Protein AF-A0AA87IJI3-F1 (afdb_monomer)

Organism: NCBI:txid1185653

Mean predicted aligned error: 6.24 Å

pLDDT: mean 89.02, std 11.22, range [47.59, 97.75]

Sequence (139 aa):
MFDPQAETLVPTEELYDLYVIYLREMREAFYPLDVKKEAEGRRLKNTNDLGEIHSLAAAMLLSAGIICSNDLDIREVIEDAPIYITVEEDEESVLMEQDTLEDFCYFVISHEIAERSMVRKFFKAIQPQKIGKFDRRIT

Structure (mmCIF, N/CA/C/O backbone):
data_AF-A0AA87IJI3-F1
#
_entry.id   AF-A0AA87IJI3-F1
#
loop_
_atom_site.group_PDB
_atom_site.id
_atom_site.type_symbol
_atom_site.label_atom_id
_atom_site.label_alt_id
_atom_site.label_comp_id
_atom_site.label_asym_id
_atom_site.label_entity_id
_atom_site.label_seq_id
_atom_site.pdbx_PDB_ins_code
_atom_site.Cartn_x
_atom_site.Cartn_y
_atom_site.Cartn_z
_atom_site.occupancy
_atom_site.B_iso_or_equiv
_atom_site.auth_seq_id
_atom_site.auth_comp_id
_atom_site.auth_asym_id
_atom_site.auth_atom_id
_atom_site.pdbx_PDB_model_num
ATOM 1 N N . MET A 1 1 ? 6.296 -8.066 8.273 1.00 47.59 1 MET A N 1
ATOM 2 C CA . MET A 1 1 ? 7.156 -7.465 7.235 1.00 47.59 1 MET A CA 1
ATOM 3 C C . MET A 1 1 ? 7.732 -8.613 6.432 1.00 47.59 1 MET A C 1
ATOM 5 O O . MET A 1 1 ? 8.029 -9.631 7.047 1.00 47.59 1 MET A O 1
ATOM 9 N N . PHE A 1 2 ? 7.796 -8.485 5.109 1.00 52.59 2 PHE A N 1
ATOM 10 C CA . PHE A 1 2 ? 8.411 -9.480 4.229 1.00 52.59 2 PHE A CA 1
ATOM 11 C C . PHE A 1 2 ? 9.880 -9.697 4.637 1.00 52.59 2 PHE A C 1
ATOM 13 O O . PHE A 1 2 ? 10.576 -8.715 4.902 1.00 52.59 2 PHE A O 1
ATOM 20 N N . ASP A 1 3 ? 10.322 -10.954 4.750 1.00 57.19 3 ASP A N 1
ATOM 21 C CA . ASP A 1 3 ? 11.716 -11.302 5.052 1.00 57.19 3 ASP A CA 1
ATOM 22 C C . ASP A 1 3 ? 12.416 -11.750 3.762 1.00 57.19 3 ASP A C 1
ATOM 24 O O . ASP A 1 3 ? 12.213 -12.881 3.320 1.00 57.19 3 ASP A O 1
ATOM 28 N N . PRO A 1 4 ? 13.241 -10.892 3.142 1.00 54.38 4 PRO A N 1
ATOM 29 C CA . PRO A 1 4 ? 13.919 -11.223 1.895 1.00 54.38 4 PRO A CA 1
ATOM 30 C C . PRO A 1 4 ? 15.020 -12.287 2.057 1.00 54.38 4 PRO A C 1
ATOM 32 O O . PRO A 1 4 ? 15.587 -12.696 1.047 1.00 54.38 4 PRO A O 1
ATOM 35 N N . GLN A 1 5 ? 15.358 -12.714 3.284 1.00 55.22 5 GLN A N 1
ATOM 36 C CA . GLN A 1 5 ? 16.367 -13.749 3.557 1.00 55.22 5 GLN A CA 1
ATOM 37 C C . GLN A 1 5 ? 15.773 -15.133 3.832 1.00 55.22 5 GLN A C 1
ATOM 39 O O . GLN A 1 5 ? 16.521 -16.090 4.034 1.00 55.22 5 GLN A O 1
ATOM 44 N N . ALA A 1 6 ? 14.447 -15.277 3.831 1.00 61.78 6 ALA A N 1
ATOM 45 C CA . ALA A 1 6 ? 13.838 -16.592 3.927 1.00 61.78 6 ALA A CA 1
ATOM 46 C C . ALA A 1 6 ? 14.029 -17.340 2.593 1.00 61.78 6 ALA A C 1
ATOM 48 O O . ALA A 1 6 ? 13.283 -17.129 1.637 1.00 61.78 6 ALA A O 1
ATOM 49 N N . GLU A 1 7 ? 15.025 -18.235 2.551 1.00 52.47 7 GLU A N 1
ATOM 50 C CA . GLU A 1 7 ? 15.407 -19.103 1.414 1.00 52.47 7 GLU A CA 1
ATOM 51 C C . GLU A 1 7 ? 14.252 -19.947 0.828 1.00 52.47 7 GLU A C 1
ATOM 53 O O . GLU A 1 7 ? 14.418 -20.612 -0.189 1.00 52.47 7 GLU A O 1
ATOM 58 N N . THR A 1 8 ? 13.069 -19.931 1.444 1.00 54.16 8 THR A N 1
ATOM 59 C CA . THR A 1 8 ? 11.890 -20.715 1.059 1.00 54.16 8 THR A CA 1
ATOM 60 C C . THR A 1 8 ? 10.782 -19.916 0.369 1.00 54.16 8 THR A C 1
ATOM 62 O O . THR A 1 8 ? 9.765 -20.506 0.009 1.00 54.16 8 THR A O 1
ATOM 65 N N . LEU A 1 9 ? 10.921 -18.596 0.195 1.00 54.94 9 LEU A N 1
ATOM 66 C CA . LEU A 1 9 ? 9.815 -17.755 -0.288 1.00 54.94 9 LEU A CA 1
ATOM 67 C C . LEU A 1 9 ? 9.654 -17.707 -1.812 1.00 54.94 9 LEU A C 1
ATOM 69 O O . LEU A 1 9 ? 8.571 -17.354 -2.275 1.00 54.94 9 LEU A O 1
ATOM 73 N N . VAL A 1 10 ? 10.681 -18.069 -2.587 1.00 57.94 10 VAL A N 1
ATOM 74 C CA . VAL A 1 10 ? 10.619 -18.042 -4.055 1.00 57.94 10 VAL A CA 1
ATOM 75 C C . VAL A 1 10 ? 10.800 -19.467 -4.601 1.00 57.94 10 VAL A C 1
ATOM 77 O O . VAL A 1 10 ? 11.905 -19.998 -4.539 1.00 57.94 10 VAL A O 1
ATOM 80 N N . PRO A 1 11 ? 9.722 -20.127 -5.074 1.00 62.47 11 PRO A N 1
ATOM 81 C CA . PRO A 1 11 ? 9.703 -21.569 -5.352 1.00 62.47 11 PRO A CA 1
ATOM 82 C C . PRO A 1 11 ? 10.674 -22.058 -6.435 1.00 62.47 11 PRO A C 1
ATOM 84 O O . PRO A 1 11 ? 10.991 -23.247 -6.465 1.00 62.47 11 PRO A O 1
ATOM 87 N N . THR A 1 12 ? 11.108 -21.178 -7.342 1.00 76.31 12 THR A N 1
ATOM 88 C CA . THR A 1 12 ? 11.962 -21.513 -8.491 1.00 76.31 12 THR A CA 1
ATOM 89 C C . THR A 1 12 ? 12.971 -20.398 -8.777 1.00 76.31 12 THR A C 1
ATOM 91 O O . THR A 1 12 ? 12.723 -19.234 -8.462 1.00 76.31 12 THR A O 1
ATOM 94 N N . GLU A 1 13 ? 14.096 -20.742 -9.415 1.00 80.94 13 GLU A N 1
ATOM 95 C CA . GLU A 1 13 ? 15.072 -19.754 -9.911 1.00 80.94 13 GLU A CA 1
ATOM 96 C C . GLU A 1 13 ? 14.416 -18.741 -10.865 1.00 80.94 13 GLU A C 1
ATOM 98 O O . GLU A 1 13 ? 14.675 -17.547 -10.765 1.00 80.94 13 GLU A O 1
ATOM 103 N N . GLU A 1 14 ? 13.480 -19.188 -11.706 1.00 82.81 14 GLU A N 1
ATOM 104 C CA . GLU A 1 14 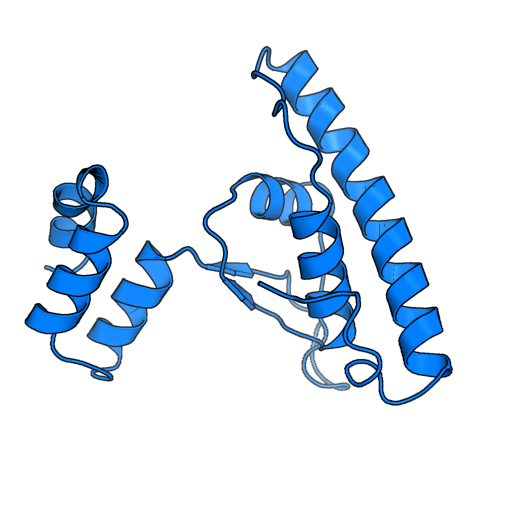? 12.741 -18.326 -12.642 1.00 82.81 14 GLU A CA 1
ATOM 105 C C . GLU A 1 14 ? 11.933 -17.230 -11.929 1.00 82.81 14 GLU A C 1
ATOM 107 O O . GLU A 1 14 ? 11.948 -16.069 -12.340 1.00 82.81 14 GLU A O 1
ATOM 112 N N . LEU A 1 15 ? 11.250 -17.571 -10.830 1.00 84.62 15 LEU A N 1
ATOM 113 C CA . LEU A 1 15 ? 10.513 -16.585 -10.034 1.00 84.62 15 LEU A CA 1
ATOM 114 C C . LEU A 1 15 ? 11.464 -15.631 -9.301 1.00 84.62 15 LEU A C 1
ATOM 116 O O . LEU A 1 15 ? 11.110 -14.477 -9.057 1.00 84.62 15 LEU A O 1
ATOM 120 N N . TYR A 1 16 ? 12.671 -16.089 -8.960 1.00 87.50 16 TYR A N 1
ATOM 121 C CA . TYR A 1 16 ? 13.678 -15.243 -8.326 1.00 87.50 16 TYR A CA 1
ATOM 122 C C . TYR A 1 16 ? 14.258 -14.234 -9.315 1.00 87.50 16 TYR A C 1
ATOM 124 O O . TYR A 1 16 ? 14.367 -13.054 -8.984 1.00 87.50 16 TYR A O 1
ATOM 132 N N . ASP A 1 17 ? 14.546 -14.661 -10.542 1.00 91.00 17 ASP A N 1
ATOM 133 C CA . ASP A 1 17 ? 14.991 -13.768 -11.610 1.00 91.00 17 ASP A CA 1
ATOM 134 C C . ASP A 1 17 ? 13.933 -12.700 -11.914 1.00 91.00 17 ASP A C 1
ATOM 136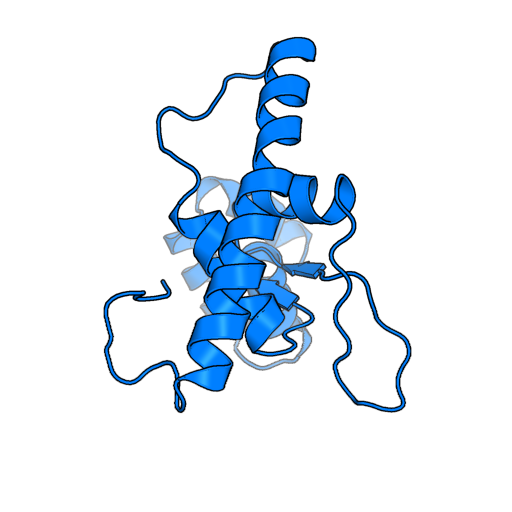 O O . ASP A 1 17 ? 14.255 -11.512 -12.003 1.00 91.00 17 ASP A O 1
ATOM 140 N N . LEU A 1 18 ? 12.656 -13.094 -11.985 1.00 91.06 18 LEU A N 1
ATOM 141 C CA . LEU A 1 18 ? 11.548 -12.157 -12.170 1.00 91.06 18 LEU A CA 1
ATOM 142 C C . LEU A 1 18 ? 11.436 -11.160 -11.006 1.00 91.06 18 LEU A C 1
ATOM 144 O O . LEU A 1 18 ? 11.306 -9.955 -11.217 1.00 91.06 18 LEU A O 1
ATOM 148 N N . TYR A 1 19 ? 11.566 -11.634 -9.770 1.00 92.31 19 TYR A N 1
ATOM 149 C CA . TYR A 1 19 ? 11.605 -10.770 -8.593 1.00 92.31 19 TYR A CA 1
ATOM 150 C C . TYR A 1 19 ? 12.772 -9.771 -8.622 1.00 92.31 19 TYR A C 1
ATOM 152 O O . TYR A 1 19 ? 12.593 -8.607 -8.265 1.00 92.31 19 TYR A O 1
ATOM 160 N N . VAL A 1 20 ? 13.962 -10.184 -9.070 1.00 93.62 20 VAL A N 1
ATOM 161 C CA . VAL A 1 20 ? 15.122 -9.289 -9.222 1.00 93.62 20 VAL A CA 1
ATOM 162 C C . VAL A 1 20 ? 14.861 -8.209 -10.276 1.00 93.62 20 VAL A C 1
ATOM 164 O O . VAL A 1 20 ? 15.271 -7.061 -10.078 1.00 93.62 20 VAL A O 1
ATOM 167 N N . ILE A 1 21 ? 14.151 -8.541 -11.361 1.00 94.69 21 ILE A N 1
ATOM 168 C CA . ILE A 1 21 ? 13.696 -7.556 -12.352 1.00 94.69 21 ILE A CA 1
ATOM 169 C C . ILE A 1 21 ? 12.777 -6.530 -11.677 1.00 94.69 21 ILE A C 1
ATOM 171 O O . ILE A 1 21 ? 13.086 -5.337 -11.718 1.00 94.69 21 ILE A O 1
ATOM 175 N N . TYR A 1 22 ? 11.739 -6.974 -10.961 1.00 94.88 22 TYR A N 1
ATOM 176 C CA . TYR A 1 22 ? 10.831 -6.064 -10.252 1.00 94.88 22 TYR A CA 1
ATOM 177 C C . TYR A 1 22 ? 11.538 -5.218 -9.189 1.00 94.88 22 TYR A C 1
ATOM 179 O O . TYR A 1 22 ? 11.257 -4.030 -9.051 1.00 94.88 22 TYR A O 1
ATOM 187 N N . LEU A 1 23 ? 12.518 -5.770 -8.466 1.00 94.81 23 LEU A N 1
ATOM 188 C CA . LEU A 1 23 ? 13.324 -4.993 -7.521 1.00 94.81 23 LEU A CA 1
ATOM 189 C C . LEU A 1 23 ? 14.065 -3.841 -8.197 1.00 94.81 23 LEU A C 1
ATOM 191 O O . LEU A 1 23 ? 14.195 -2.764 -7.611 1.00 94.81 23 LEU A O 1
ATOM 195 N N . ARG A 1 24 ? 14.598 -4.066 -9.400 1.00 94.94 24 ARG A N 1
ATOM 196 C CA . ARG A 1 24 ? 15.286 -3.019 -10.152 1.00 94.94 24 ARG A CA 1
ATOM 197 C C . ARG A 1 24 ? 14.301 -1.957 -10.632 1.00 94.94 24 ARG A C 1
ATOM 199 O O . ARG A 1 24 ? 14.581 -0.778 -10.442 1.00 94.94 24 ARG A O 1
ATOM 206 N N . GLU A 1 25 ? 13.159 -2.364 -11.177 1.00 94.19 25 GLU A N 1
ATOM 207 C CA . GLU A 1 25 ? 12.101 -1.440 -11.602 1.00 94.19 25 GLU A CA 1
ATOM 208 C C . GLU A 1 25 ? 11.623 -0.563 -10.439 1.00 94.19 25 GLU A C 1
ATOM 210 O O . GLU A 1 25 ? 11.559 0.657 -10.569 1.00 94.19 25 GLU A O 1
ATOM 215 N N . MET A 1 26 ? 11.397 -1.149 -9.260 1.00 94.81 26 MET A N 1
ATOM 216 C CA . MET A 1 26 ? 10.999 -0.392 -8.071 1.00 94.81 26 MET A CA 1
ATOM 217 C C . MET A 1 26 ? 12.094 0.565 -7.596 1.00 94.81 26 MET A C 1
ATOM 219 O O . MET A 1 26 ? 11.804 1.702 -7.243 1.00 94.81 26 MET A O 1
ATOM 223 N N . ARG A 1 27 ? 13.374 0.177 -7.644 1.00 93.81 27 ARG A N 1
ATOM 224 C CA . ARG A 1 27 ? 14.474 1.117 -7.348 1.00 93.81 27 ARG A CA 1
ATOM 225 C C . ARG A 1 27 ? 14.474 2.314 -8.295 1.00 93.81 27 ARG A C 1
ATOM 227 O O . ARG A 1 27 ? 14.700 3.436 -7.848 1.00 93.81 27 ARG A O 1
ATOM 234 N N . GLU A 1 28 ? 14.240 2.072 -9.581 1.00 93.56 28 GLU A N 1
ATOM 235 C CA . GLU A 1 28 ? 14.158 3.127 -10.592 1.00 93.56 28 GLU A CA 1
ATOM 236 C C . GLU A 1 28 ? 12.924 4.022 -10.37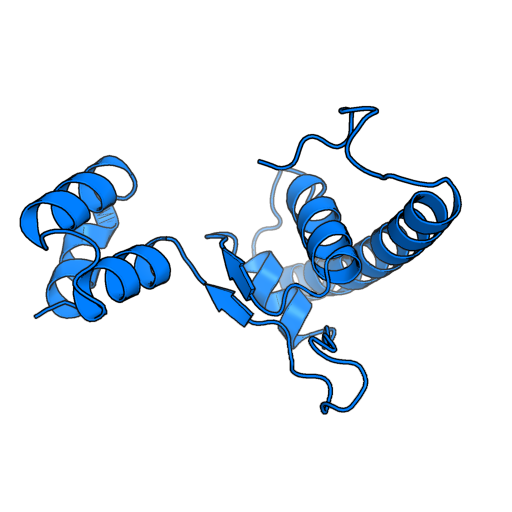0 1.00 93.56 28 GLU A C 1
ATOM 238 O O . GLU A 1 28 ? 13.031 5.234 -10.532 1.00 93.56 28 GLU A O 1
ATOM 243 N N . ALA A 1 29 ? 11.796 3.467 -9.911 1.00 93.19 29 ALA A N 1
ATOM 244 C CA . ALA A 1 29 ? 10.562 4.208 -9.632 1.00 93.19 29 ALA A CA 1
ATOM 245 C C . ALA A 1 29 ? 10.627 5.098 -8.373 1.00 93.19 29 ALA A C 1
ATOM 247 O O . ALA A 1 29 ? 10.022 6.169 -8.342 1.00 93.19 29 ALA A O 1
ATOM 248 N N . PHE A 1 30 ? 11.392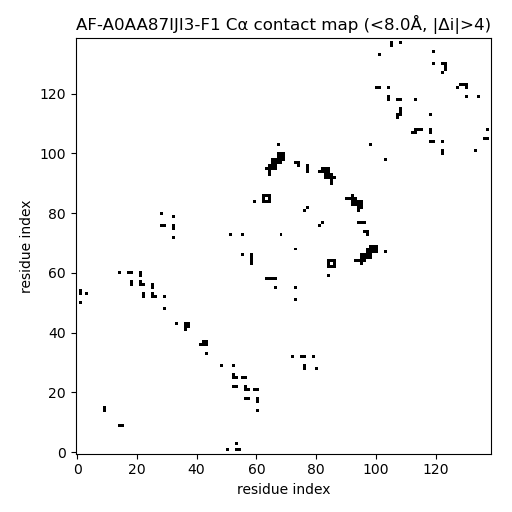 4.706 -7.348 1.00 93.00 30 PHE A N 1
ATOM 249 C CA . PHE A 1 30 ? 11.580 5.525 -6.139 1.00 93.00 30 PHE A CA 1
ATOM 250 C C . PHE A 1 30 ? 12.518 6.721 -6.358 1.00 93.00 30 PHE A C 1
ATOM 252 O O . PHE A 1 30 ? 12.394 7.733 -5.674 1.00 93.00 30 PHE A O 1
ATOM 259 N N . TYR A 1 31 ? 13.436 6.655 -7.327 1.00 90.44 31 TYR A N 1
ATOM 260 C CA . TYR A 1 31 ? 14.390 7.743 -7.564 1.00 90.44 31 TYR A CA 1
ATOM 261 C C . TYR A 1 31 ? 13.716 9.085 -7.943 1.00 90.44 31 TYR A C 1
ATOM 263 O O . TYR A 1 31 ? 14.046 10.108 -7.337 1.00 90.44 31 TYR A O 1
ATOM 271 N N . PRO A 1 32 ? 12.740 9.131 -8.876 1.00 91.25 32 PRO A N 1
ATOM 272 C CA . PRO A 1 32 ? 11.973 10.345 -9.157 1.00 91.25 32 PRO A CA 1
ATOM 273 C C . PRO A 1 32 ? 11.225 10.915 -7.949 1.00 91.25 32 PRO A C 1
ATOM 275 O O . PRO A 1 32 ? 11.071 12.134 -7.868 1.00 91.25 32 PRO A O 1
ATOM 278 N N . LEU A 1 33 ? 10.776 10.071 -7.012 1.00 90.81 33 LEU A N 1
ATOM 279 C CA . LEU A 1 33 ? 10.056 10.526 -5.822 1.00 90.81 33 LEU A CA 1
ATOM 280 C C . LEU A 1 33 ? 10.947 11.398 -4.931 1.00 90.81 33 LEU A C 1
ATOM 282 O O . LEU A 1 33 ? 10.503 12.444 -4.454 1.00 90.81 33 LEU A O 1
ATOM 286 N N . ASP A 1 34 ? 12.207 11.014 -4.738 1.00 88.06 34 ASP A N 1
ATOM 287 C CA . ASP A 1 34 ? 13.157 11.819 -3.966 1.00 88.06 34 ASP A CA 1
ATOM 288 C C . ASP A 1 34 ? 13.405 13.174 -4.634 1.00 88.06 34 ASP A C 1
ATOM 290 O O . ASP A 1 34 ? 13.312 14.217 -3.984 1.00 88.06 34 ASP A O 1
ATOM 294 N N . VAL A 1 35 ? 13.605 13.181 -5.955 1.00 90.56 35 VAL A N 1
ATOM 295 C CA . VAL A 1 35 ? 13.772 14.419 -6.734 1.00 90.56 35 VAL A CA 1
ATOM 296 C C . VAL A 1 35 ? 12.535 15.318 -6.619 1.00 90.56 35 VAL A C 1
ATOM 298 O O . VAL A 1 35 ? 12.657 16.530 -6.423 1.00 90.56 35 VAL A O 1
ATOM 301 N N . LYS A 1 36 ? 11.331 14.738 -6.701 1.00 92.88 36 LYS A N 1
ATOM 302 C CA . LYS A 1 36 ? 10.055 15.449 -6.535 1.00 92.88 36 LYS A CA 1
ATOM 303 C C . LYS A 1 36 ? 9.944 16.064 -5.139 1.00 92.88 36 LYS A C 1
ATOM 305 O O . LYS A 1 36 ? 9.625 17.245 -5.013 1.00 92.88 36 LYS A O 1
ATOM 310 N N . LYS A 1 37 ? 10.260 15.302 -4.090 1.00 91.25 37 LYS A N 1
ATOM 311 C CA . LYS A 1 37 ? 10.244 15.783 -2.702 1.00 91.25 37 LYS A CA 1
ATOM 312 C C . LYS A 1 37 ? 11.221 16.929 -2.479 1.00 91.25 37 LYS A C 1
ATOM 314 O O . LYS A 1 37 ? 10.842 17.917 -1.853 1.00 91.25 37 LYS A O 1
ATOM 319 N N . GLU A 1 38 ? 12.439 16.830 -3.006 1.00 91.38 38 GLU A N 1
ATOM 320 C CA . GLU A 1 38 ? 13.422 17.915 -2.935 1.00 91.38 38 GLU A CA 1
ATOM 321 C C . GLU A 1 38 ? 12.910 19.185 -3.625 1.00 91.38 38 GLU A C 1
ATOM 323 O O . GLU A 1 38 ? 12.966 20.268 -3.038 1.00 91.38 38 GLU A O 1
ATOM 328 N N . ALA A 1 39 ? 12.354 19.054 -4.835 1.00 92.88 39 ALA A N 1
ATOM 329 C CA . ALA A 1 39 ? 11.795 20.175 -5.590 1.00 92.88 39 ALA A CA 1
ATOM 330 C C . ALA A 1 39 ? 10.616 20.853 -4.867 1.00 92.88 39 ALA A C 1
ATOM 332 O O . ALA A 1 39 ? 10.457 22.072 -4.935 1.00 92.88 39 ALA A O 1
ATOM 333 N N . GLU A 1 40 ? 9.815 20.080 -4.134 1.00 94.19 40 GLU A N 1
ATOM 334 C CA . GLU A 1 40 ? 8.692 20.564 -3.324 1.00 94.19 40 GLU A CA 1
ATOM 335 C C . GLU A 1 40 ? 9.116 21.058 -1.925 1.00 94.19 40 GLU A C 1
ATOM 337 O O . GLU A 1 40 ? 8.274 21.483 -1.131 1.00 94.19 40 GLU A O 1
ATOM 342 N N . GLY A 1 41 ? 10.411 21.002 -1.590 1.00 90.25 41 GLY A N 1
ATOM 343 C CA . GLY A 1 41 ? 10.927 21.367 -0.269 1.00 90.25 41 GLY A CA 1
ATOM 344 C C . GLY A 1 41 ? 10.472 20.424 0.852 1.00 90.25 41 GLY A C 1
ATOM 345 O O . GLY A 1 41 ? 10.507 20.794 2.031 1.00 90.25 41 GLY A O 1
ATOM 346 N N . ARG A 1 42 ? 10.024 19.211 0.507 1.00 90.94 42 ARG A N 1
ATOM 347 C CA . ARG A 1 42 ? 9.667 18.162 1.463 1.00 90.94 42 ARG A CA 1
ATOM 348 C C . ARG A 1 42 ? 10.929 17.517 2.019 1.00 90.94 42 ARG A C 1
ATOM 350 O O . ARG A 1 42 ? 11.937 17.341 1.342 1.00 90.94 42 ARG A O 1
ATOM 357 N N . ARG A 1 43 ? 10.872 17.147 3.297 1.00 84.88 43 ARG A N 1
ATOM 358 C CA . ARG A 1 43 ? 11.977 16.458 3.960 1.00 84.88 43 ARG A CA 1
ATOM 359 C C . ARG A 1 43 ? 12.089 15.028 3.426 1.00 84.88 43 ARG A C 1
ATOM 361 O O . ARG A 1 43 ? 11.139 14.260 3.565 1.00 84.88 43 ARG A O 1
ATOM 368 N N . LEU A 1 44 ? 13.265 14.667 2.917 1.00 83.56 44 LEU A N 1
ATOM 369 C CA . LEU A 1 44 ? 13.607 13.280 2.608 1.00 83.56 44 LEU A CA 1
ATOM 370 C C . LEU A 1 44 ? 13.701 12.442 3.887 1.00 83.56 44 LEU A C 1
ATOM 372 O O . LEU A 1 44 ? 14.118 12.929 4.949 1.00 83.56 44 LEU A O 1
ATOM 376 N N . LYS A 1 45 ? 13.305 11.172 3.795 1.00 79.12 45 LYS A N 1
ATOM 377 C CA . LYS A 1 45 ? 13.469 10.233 4.904 1.00 79.12 45 LYS A CA 1
ATOM 378 C C . LYS A 1 45 ? 14.957 10.035 5.193 1.00 79.12 45 LYS A C 1
ATOM 380 O O . LYS A 1 45 ? 15.801 10.049 4.307 1.00 79.12 45 LYS A O 1
ATOM 385 N N . ASN A 1 46 ? 15.277 9.835 6.470 1.00 73.06 46 ASN A N 1
ATOM 386 C CA . ASN A 1 46 ? 16.638 9.490 6.892 1.00 73.06 46 ASN A CA 1
ATOM 387 C C . ASN A 1 46 ? 16.932 7.983 6.725 1.00 73.06 46 ASN A C 1
ATOM 389 O O . ASN A 1 46 ? 18.072 7.557 6.896 1.00 73.06 46 ASN A O 1
ATOM 393 N N . THR A 1 47 ? 15.897 7.178 6.486 1.00 76.25 47 THR A N 1
ATOM 394 C CA . THR A 1 47 ? 15.954 5.734 6.241 1.00 76.25 47 THR A CA 1
ATOM 395 C C . THR A 1 47 ? 15.800 5.478 4.750 1.00 76.25 47 THR A C 1
ATOM 397 O O . THR A 1 47 ? 15.082 6.221 4.091 1.00 76.25 47 THR A O 1
ATOM 400 N N . ASN A 1 48 ? 16.463 4.446 4.230 1.00 81.81 48 ASN A N 1
ATOM 401 C CA . ASN A 1 48 ? 16.290 4.047 2.836 1.00 81.81 48 ASN A CA 1
ATOM 402 C C . ASN A 1 48 ? 14.942 3.342 2.627 1.00 81.81 48 ASN A C 1
ATOM 404 O O . ASN A 1 48 ? 14.438 2.695 3.543 1.00 81.81 48 ASN A O 1
ATOM 408 N N . ASP A 1 49 ? 14.411 3.406 1.408 1.00 89.94 49 ASP A N 1
ATOM 409 C CA . ASP A 1 49 ? 13.127 2.785 1.049 1.00 89.94 49 ASP A CA 1
ATOM 410 C C . ASP A 1 49 ? 13.258 1.291 0.711 1.00 89.94 49 ASP A C 1
ATOM 412 O O . ASP A 1 49 ? 12.553 0.740 -0.135 1.00 89.94 49 ASP A O 1
ATOM 416 N N . LEU A 1 50 ? 14.232 0.605 1.322 1.00 91.62 50 LEU A N 1
ATOM 417 C CA . LEU A 1 50 ? 14.522 -0.787 0.990 1.00 91.62 50 LEU A CA 1
ATOM 418 C C . LEU A 1 50 ? 13.313 -1.681 1.302 1.00 91.62 50 LEU A C 1
ATOM 420 O O . LEU A 1 50 ? 12.979 -2.556 0.511 1.00 91.62 50 LEU A O 1
ATOM 424 N N . GLY A 1 51 ? 12.632 -1.463 2.428 1.00 91.31 51 GLY A N 1
ATOM 425 C CA . GLY A 1 51 ? 11.467 -2.271 2.794 1.00 91.31 51 GLY A CA 1
ATOM 426 C C . GLY A 1 51 ? 10.306 -2.099 1.812 1.00 91.31 51 GLY A C 1
ATOM 427 O O . GLY A 1 51 ? 9.649 -3.072 1.443 1.00 91.31 51 GLY A O 1
ATOM 428 N N . GLU A 1 52 ? 10.085 -0.871 1.367 1.00 93.94 52 GLU A N 1
ATOM 429 C CA . GLU A 1 52 ? 9.033 -0.436 0.459 1.00 93.94 52 GLU A CA 1
ATOM 430 C C . GLU A 1 52 ? 9.269 -1.002 -0.944 1.00 93.94 52 GLU A C 1
ATOM 432 O O . GLU A 1 52 ? 8.389 -1.666 -1.491 1.00 93.94 52 GLU A O 1
ATOM 437 N N . ILE A 1 53 ? 10.490 -0.846 -1.467 1.00 94.88 53 ILE A N 1
ATOM 438 C CA . ILE A 1 53 ? 10.939 -1.409 -2.749 1.00 94.88 53 ILE A CA 1
ATOM 439 C C . ILE A 1 53 ? 10.735 -2.925 -2.776 1.00 94.88 53 ILE A C 1
ATOM 441 O O . ILE A 1 53 ? 10.161 -3.464 -3.720 1.00 94.88 53 ILE A O 1
ATOM 445 N N . HIS A 1 54 ? 11.184 -3.622 -1.729 1.00 94.19 54 HIS A N 1
ATOM 446 C CA . HIS A 1 54 ? 11.034 -5.072 -1.639 1.00 94.19 54 HIS A CA 1
ATOM 447 C C . HIS A 1 54 ? 9.564 -5.498 -1.524 1.00 94.19 54 HIS A C 1
ATOM 449 O O . HIS A 1 54 ? 9.171 -6.500 -2.120 1.00 94.19 54 HIS A O 1
ATOM 455 N N . SER A 1 55 ? 8.743 -4.739 -0.795 1.00 94.81 55 SER A N 1
ATOM 456 C CA . SER A 1 55 ? 7.317 -5.045 -0.640 1.00 94.81 55 SER A CA 1
ATOM 457 C C . SER A 1 55 ? 6.548 -4.867 -1.950 1.00 94.81 55 SER A C 1
ATOM 459 O O . SER A 1 55 ? 5.708 -5.703 -2.267 1.00 94.81 55 SER A O 1
ATOM 461 N N . LEU A 1 56 ? 6.857 -3.827 -2.730 1.00 95.31 56 LEU A N 1
ATOM 462 C CA . LEU A 1 56 ? 6.233 -3.603 -4.036 1.00 95.31 56 LEU A CA 1
ATOM 463 C C . LEU A 1 56 ? 6.681 -4.636 -5.070 1.00 95.31 56 LEU A C 1
ATOM 465 O O . LEU A 1 56 ? 5.840 -5.199 -5.764 1.00 95.31 56 LEU A O 1
ATOM 469 N N . ALA A 1 57 ? 7.972 -4.976 -5.110 1.00 94.38 57 ALA A N 1
ATOM 470 C CA . ALA A 1 57 ? 8.467 -6.031 -5.993 1.00 94.38 57 ALA A CA 1
ATOM 471 C C . ALA A 1 57 ? 7.826 -7.396 -5.680 1.00 94.38 57 ALA A C 1
ATOM 473 O O . ALA A 1 57 ? 7.463 -8.142 -6.588 1.00 94.38 57 ALA A O 1
ATOM 474 N N . ALA A 1 58 ? 7.641 -7.714 -4.395 1.00 92.62 58 ALA A N 1
ATOM 475 C CA . ALA A 1 58 ? 6.921 -8.915 -3.984 1.00 92.62 58 ALA A CA 1
ATOM 476 C C . ALA A 1 58 ? 5.430 -8.853 -4.359 1.00 92.62 58 ALA A C 1
ATOM 478 O O . ALA A 1 58 ? 4.877 -9.856 -4.799 1.00 92.62 58 ALA A O 1
ATOM 479 N N . ALA A 1 59 ? 4.781 -7.692 -4.222 1.00 93.19 59 ALA A N 1
ATOM 480 C CA . ALA A 1 59 ? 3.389 -7.514 -4.634 1.00 93.19 59 ALA A CA 1
ATOM 481 C C . ALA A 1 59 ? 3.208 -7.731 -6.145 1.00 93.19 59 ALA A C 1
ATOM 483 O O . ALA A 1 59 ? 2.272 -8.418 -6.545 1.00 93.19 59 ALA A O 1
ATOM 484 N N . MET A 1 60 ? 4.140 -7.237 -6.968 1.00 92.50 60 MET A N 1
ATOM 485 C CA . MET A 1 60 ? 4.156 -7.492 -8.413 1.00 92.50 60 MET A CA 1
ATOM 486 C C . MET A 1 60 ? 4.333 -8.978 -8.734 1.00 92.50 60 MET A C 1
ATOM 488 O O . MET A 1 60 ? 3.572 -9.524 -9.524 1.00 92.50 60 MET A O 1
ATOM 492 N N . LEU A 1 61 ? 5.280 -9.652 -8.072 1.00 91.69 61 LEU A N 1
ATOM 493 C CA . LEU A 1 61 ? 5.508 -11.090 -8.254 1.00 91.69 61 LEU A CA 1
ATOM 494 C C . LEU A 1 61 ? 4.276 -11.938 -7.911 1.00 91.69 61 LEU A C 1
ATOM 496 O O . LEU A 1 61 ? 4.036 -12.963 -8.541 1.00 91.69 61 LEU A O 1
ATOM 500 N N . LEU A 1 62 ? 3.517 -11.528 -6.895 1.00 90.44 62 LEU A N 1
ATOM 501 C CA . LEU A 1 62 ? 2.337 -12.243 -6.409 1.00 90.44 62 LEU A CA 1
ATOM 502 C C . LEU A 1 62 ? 1.043 -11.840 -7.127 1.00 90.44 62 LEU A C 1
ATOM 504 O O . LEU A 1 62 ? -0.024 -12.300 -6.720 1.00 90.44 62 LEU A O 1
ATOM 508 N N . SER A 1 63 ? 1.113 -10.955 -8.126 1.00 90.69 63 SER A N 1
ATOM 509 C CA . SER A 1 63 ? -0.062 -10.325 -8.738 1.00 90.69 63 SER A CA 1
ATOM 510 C C . SER A 1 63 ? -1.037 -9.745 -7.699 1.00 90.69 63 SER A C 1
ATOM 512 O O . SER A 1 63 ? -2.258 -9.831 -7.829 1.00 90.69 63 SER A O 1
ATOM 514 N N . ALA A 1 64 ? -0.502 -9.147 -6.632 1.00 91.19 64 ALA A N 1
ATOM 515 C CA . ALA A 1 64 ? -1.298 -8.563 -5.563 1.00 91.19 64 ALA A CA 1
ATOM 516 C C . ALA A 1 64 ? -1.758 -7.148 -5.944 1.00 91.19 64 ALA A C 1
ATOM 518 O O . ALA A 1 64 ? -0.968 -6.206 -5.934 1.00 91.19 64 ALA A O 1
ATOM 519 N N . GLY A 1 65 ? -3.053 -6.990 -6.230 1.00 90.69 65 GLY A N 1
ATOM 520 C CA . GLY A 1 65 ? -3.645 -5.687 -6.561 1.00 90.69 65 GLY A CA 1
ATOM 521 C C . GLY A 1 65 ? -3.724 -4.703 -5.388 1.00 90.69 65 GLY A C 1
ATOM 522 O O . GLY A 1 65 ? -3.927 -3.516 -5.613 1.00 90.69 65 GLY A O 1
ATOM 523 N N . ILE A 1 66 ? -3.549 -5.165 -4.144 1.00 92.12 66 ILE A N 1
ATOM 524 C CA . ILE A 1 66 ? -3.611 -4.327 -2.939 1.00 92.12 66 ILE A CA 1
ATOM 525 C C . ILE A 1 66 ? -2.350 -4.529 -2.099 1.00 92.12 66 ILE A C 1
ATOM 527 O O . ILE A 1 66 ? -1.980 -5.660 -1.776 1.00 92.12 66 ILE A O 1
ATOM 531 N N . ILE A 1 67 ? -1.742 -3.424 -1.664 1.00 94.06 67 ILE A N 1
ATOM 532 C CA . ILE A 1 67 ? -0.670 -3.411 -0.668 1.00 94.06 67 ILE A CA 1
ATOM 533 C C . ILE A 1 67 ? -1.119 -2.705 0.616 1.00 94.06 67 ILE A C 1
ATOM 535 O O . ILE A 1 67 ? -1.496 -1.534 0.623 1.00 94.06 67 ILE A O 1
ATOM 539 N N . CYS A 1 68 ? -1.037 -3.409 1.745 1.00 93.31 68 CYS A N 1
ATOM 540 C CA . CYS A 1 68 ? -1.383 -2.851 3.051 1.00 93.31 68 CYS A CA 1
ATOM 541 C C . CYS A 1 68 ? -0.169 -2.164 3.696 1.00 93.31 68 CYS A C 1
ATOM 543 O O . CYS A 1 68 ? 0.688 -2.830 4.283 1.00 93.31 68 CYS A O 1
ATOM 545 N N . SER A 1 69 ? -0.094 -0.833 3.636 1.00 94.38 69 SER A N 1
ATOM 546 C CA . SER A 1 69 ? 0.975 -0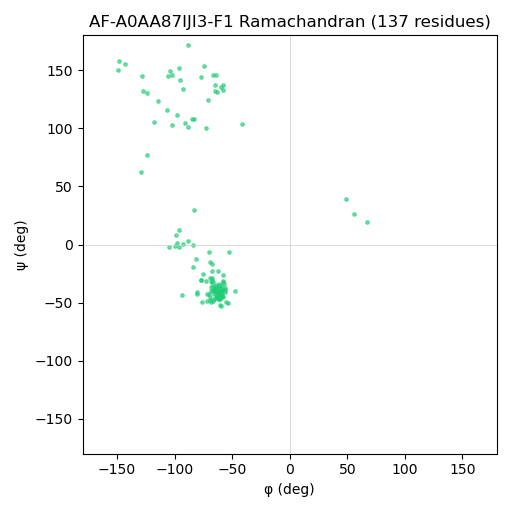.044 4.259 1.00 94.38 69 SER A CA 1
ATOM 547 C C . SER A 1 69 ? 0.495 1.342 4.699 1.00 94.38 69 SER A C 1
ATOM 549 O O . SER A 1 69 ? -0.409 1.930 4.121 1.00 94.38 69 SER A O 1
ATOM 551 N N . ASN A 1 70 ? 1.111 1.890 5.750 1.00 92.88 70 ASN A N 1
ATOM 552 C CA . ASN A 1 70 ? 0.885 3.283 6.162 1.00 92.88 70 ASN A CA 1
ATOM 553 C C . ASN A 1 70 ? 1.899 4.257 5.540 1.00 92.88 70 ASN A C 1
ATOM 555 O O . ASN A 1 70 ? 1.866 5.444 5.870 1.00 92.88 70 ASN A O 1
ATOM 559 N N . ASP A 1 71 ? 2.826 3.756 4.725 1.00 92.50 71 ASP A N 1
ATOM 560 C CA . ASP A 1 71 ? 3.879 4.565 4.131 1.00 92.50 71 ASP A CA 1
ATOM 561 C C . ASP A 1 71 ? 3.397 5.239 2.847 1.00 92.50 71 ASP A C 1
ATOM 563 O O . ASP A 1 71 ? 3.192 4.576 1.836 1.00 92.50 71 ASP A O 1
ATOM 567 N N . LEU A 1 72 ? 3.192 6.554 2.879 1.00 91.31 72 LEU A N 1
ATOM 568 C CA . LEU A 1 72 ? 2.625 7.278 1.740 1.00 91.31 72 LEU A CA 1
ATOM 569 C C . LEU A 1 72 ? 3.556 7.319 0.523 1.00 91.31 72 LEU A C 1
ATOM 571 O O . LEU A 1 72 ? 3.066 7.538 -0.578 1.00 91.31 72 LEU A O 1
ATOM 575 N N . ASP A 1 73 ? 4.848 7.030 0.692 1.00 92.88 73 ASP A N 1
ATOM 576 C CA . ASP A 1 73 ? 5.783 6.967 -0.432 1.00 92.88 73 ASP A CA 1
ATOM 577 C C . ASP A 1 73 ? 5.420 5.837 -1.392 1.00 92.88 73 ASP A C 1
ATOM 579 O O . ASP A 1 73 ? 5.526 6.005 -2.599 1.00 92.88 73 ASP A O 1
ATOM 583 N N . ILE A 1 74 ? 4.904 4.719 -0.868 1.00 94.50 74 ILE A N 1
ATOM 584 C CA . ILE A 1 74 ? 4.387 3.623 -1.694 1.00 94.50 74 ILE A CA 1
ATOM 585 C C . ILE A 1 74 ? 3.253 4.118 -2.594 1.00 94.50 74 ILE A C 1
ATOM 587 O O . ILE A 1 74 ? 3.230 3.789 -3.774 1.00 94.50 74 ILE A O 1
ATOM 591 N N . ARG A 1 75 ? 2.329 4.924 -2.058 1.00 94.88 75 ARG A N 1
ATOM 592 C CA . ARG A 1 75 ? 1.222 5.481 -2.844 1.00 94.88 75 ARG A CA 1
ATOM 593 C C . ARG A 1 75 ? 1.718 6.443 -3.904 1.00 94.88 75 ARG A C 1
ATOM 595 O O . ARG A 1 75 ? 1.299 6.339 -5.047 1.00 94.88 75 ARG A O 1
ATOM 602 N N . GLU A 1 76 ? 2.614 7.349 -3.526 1.00 94.31 76 GLU A N 1
ATOM 603 C CA . GLU A 1 76 ? 3.182 8.301 -4.477 1.00 94.31 76 GLU A CA 1
ATOM 604 C C . GLU A 1 76 ? 3.931 7.578 -5.599 1.00 94.31 76 GLU A C 1
ATOM 606 O O . GLU A 1 76 ? 3.743 7.931 -6.754 1.00 94.31 76 GLU A O 1
ATOM 611 N N . VAL A 1 77 ? 4.699 6.526 -5.298 1.00 94.88 77 VAL A N 1
ATOM 612 C CA . VAL A 1 77 ? 5.373 5.720 -6.329 1.00 94.88 77 VAL A CA 1
ATOM 613 C C . VAL A 1 77 ? 4.375 5.003 -7.231 1.00 94.88 77 VAL A C 1
ATOM 615 O O . VAL A 1 77 ? 4.532 5.061 -8.446 1.00 94.88 77 VAL A O 1
ATOM 618 N N . ILE A 1 78 ? 3.343 4.368 -6.666 1.00 94.38 78 ILE A N 1
ATOM 619 C CA . ILE A 1 78 ? 2.280 3.721 -7.447 1.00 94.38 78 ILE A CA 1
ATOM 620 C C . ILE A 1 78 ? 1.617 4.718 -8.405 1.00 94.38 78 ILE A C 1
ATOM 622 O O . ILE A 1 78 ? 1.320 4.355 -9.535 1.00 94.38 78 ILE A O 1
ATOM 626 N N . GLU A 1 79 ? 1.367 5.953 -7.968 1.00 93.50 79 GLU A N 1
ATOM 627 C CA . GLU A 1 79 ? 0.673 6.975 -8.761 1.00 93.50 79 GLU A CA 1
ATOM 628 C C . GLU A 1 79 ? 1.597 7.672 -9.780 1.00 93.50 79 GLU A C 1
ATOM 630 O O . GLU A 1 79 ? 1.200 7.885 -10.927 1.00 93.50 79 GLU A O 1
ATOM 635 N N . ASP A 1 80 ? 2.824 8.024 -9.384 1.00 92.38 80 ASP A N 1
ATOM 636 C CA . ASP A 1 80 ? 3.799 8.742 -10.219 1.00 92.38 80 ASP A CA 1
ATOM 637 C C . ASP A 1 80 ? 4.465 7.820 -11.257 1.00 92.38 80 ASP A C 1
ATOM 639 O O . ASP A 1 80 ? 4.817 8.263 -12.354 1.00 92.38 80 ASP A O 1
ATOM 643 N N . ALA A 1 81 ? 4.621 6.537 -10.927 1.00 90.06 81 ALA A N 1
ATOM 644 C CA . ALA A 1 81 ? 5.090 5.482 -11.817 1.00 90.06 81 ALA A CA 1
ATOM 645 C C . ALA A 1 81 ? 4.041 4.355 -11.857 1.00 90.06 81 ALA A C 1
ATOM 647 O O . ALA A 1 81 ? 4.256 3.325 -11.225 1.00 90.06 81 ALA A O 1
ATOM 648 N N . PRO A 1 82 ? 2.918 4.539 -12.590 1.00 89.12 82 PRO A N 1
ATOM 649 C CA . PRO A 1 82 ? 1.759 3.645 -12.587 1.00 89.12 82 PRO A CA 1
ATOM 650 C C . PRO A 1 82 ? 2.099 2.151 -12.576 1.00 89.12 82 PRO A C 1
ATOM 652 O O . PRO A 1 82 ? 2.476 1.582 -13.603 1.00 89.12 82 PRO A O 1
ATOM 655 N N . ILE A 1 83 ? 1.944 1.518 -11.410 1.00 89.38 83 ILE A N 1
ATOM 656 C CA . ILE A 1 83 ? 2.184 0.082 -11.221 1.00 89.38 83 ILE A CA 1
ATOM 657 C C . ILE A 1 83 ? 0.873 -0.659 -11.457 1.00 89.38 83 ILE A C 1
ATOM 659 O O . ILE A 1 83 ? -0.018 -0.647 -10.607 1.00 89.38 83 ILE A O 1
ATOM 663 N N . TYR A 1 84 ? 0.760 -1.313 -12.610 1.00 89.81 84 TYR A N 1
ATOM 664 C CA . TYR A 1 84 ? -0.406 -2.115 -12.965 1.00 89.81 84 TYR A CA 1
ATOM 665 C C . TYR A 1 84 ? -0.191 -3.592 -12.639 1.00 89.81 84 TYR A C 1
ATOM 667 O O . TYR A 1 84 ? 0.896 -4.130 -12.845 1.00 89.81 84 TYR A O 1
ATOM 675 N N . ILE A 1 85 ? -1.247 -4.245 -12.164 1.00 89.88 85 ILE A N 1
ATOM 676 C CA . ILE A 1 85 ? -1.270 -5.653 -11.787 1.00 89.88 85 ILE A CA 1
ATOM 677 C C . ILE A 1 85 ? -2.377 -6.362 -12.563 1.00 89.88 85 ILE A C 1
ATOM 679 O O . ILE A 1 85 ? -3.521 -5.912 -12.585 1.00 89.88 85 ILE A O 1
ATOM 683 N N . THR A 1 86 ? -2.031 -7.490 -13.176 1.00 85.56 86 THR A N 1
ATOM 684 C CA . THR A 1 86 ? -2.991 -8.415 -13.783 1.00 85.56 86 THR A CA 1
ATOM 685 C C . THR A 1 86 ? -3.263 -9.538 -12.787 1.00 85.56 86 THR A C 1
ATOM 687 O O . THR A 1 86 ? -2.358 -10.316 -12.479 1.00 85.56 86 THR A O 1
ATOM 690 N N . VAL A 1 87 ? -4.483 -9.583 -12.245 1.00 74.94 87 VAL A N 1
ATOM 691 C CA . VAL A 1 87 ? -4.889 -10.574 -11.231 1.00 74.94 87 VAL A CA 1
ATOM 692 C C . VAL A 1 87 ? -5.239 -11.912 -11.890 1.00 74.94 87 VAL A C 1
ATOM 694 O O . VAL A 1 87 ? -4.819 -12.958 -11.398 1.00 74.94 87 VAL A O 1
ATOM 697 N N . GLU A 1 88 ? -5.923 -11.879 -13.035 1.00 78.44 88 GLU A N 1
ATOM 698 C CA . GLU A 1 88 ? -6.242 -13.049 -13.862 1.00 78.44 88 GLU A CA 1
ATOM 699 C C . GLU A 1 88 ? -5.812 -12.810 -15.320 1.00 78.44 88 GLU A C 1
ATOM 701 O O . GLU A 1 88 ? -5.889 -11.687 -15.810 1.00 78.44 88 GLU A O 1
ATOM 706 N N . GLU A 1 89 ? -5.347 -13.849 -16.028 1.00 71.94 89 GLU A N 1
ATOM 707 C CA . GLU A 1 89 ? -4.732 -13.724 -17.370 1.00 71.94 89 GLU A CA 1
ATOM 708 C C . GLU A 1 89 ? -5.644 -13.074 -18.429 1.00 71.94 89 GLU A C 1
ATOM 710 O O . GLU A 1 89 ? -5.141 -12.457 -19.369 1.00 71.94 89 GLU A O 1
ATOM 715 N N . ASP A 1 90 ? -6.963 -13.183 -18.261 1.00 78.25 90 ASP A N 1
ATOM 716 C CA . ASP A 1 90 ? -7.971 -12.644 -19.181 1.00 78.25 90 ASP A CA 1
ATOM 717 C C . ASP A 1 90 ? -8.549 -11.284 -18.734 1.00 78.25 90 ASP A C 1
ATOM 719 O O . ASP A 1 90 ? -9.431 -10.734 -19.401 1.00 78.25 90 ASP A O 1
ATOM 723 N N . GLU A 1 91 ? -8.079 -10.731 -17.612 1.00 82.56 91 GLU A N 1
ATOM 724 C CA . GLU A 1 91 ? -8.551 -9.455 -17.073 1.00 82.56 91 GLU A CA 1
ATOM 725 C C . GLU A 1 91 ? -7.661 -8.274 -17.480 1.00 82.56 91 GLU A C 1
ATOM 727 O O . GLU A 1 91 ? -6.454 -8.393 -17.707 1.00 82.56 91 GLU A O 1
ATOM 732 N N . GLU A 1 92 ? -8.270 -7.088 -17.562 1.00 85.44 92 GLU A N 1
ATOM 733 C CA . GLU A 1 92 ? -7.518 -5.848 -17.737 1.00 85.44 92 GLU A CA 1
ATOM 734 C C . GLU A 1 92 ? -6.644 -5.589 -16.506 1.00 85.44 92 GLU A C 1
ATOM 736 O O . GLU A 1 92 ? -7.083 -5.739 -15.364 1.00 85.44 92 GLU A O 1
ATOM 741 N N . SER A 1 93 ? -5.402 -5.158 -16.734 1.00 89.25 93 SER A N 1
ATOM 742 C CA . SER A 1 93 ? -4.521 -4.776 -15.637 1.00 89.25 93 SER A CA 1
ATOM 743 C C . SER A 1 93 ? -5.100 -3.579 -14.882 1.00 89.25 93 SER A C 1
ATOM 745 O O . SER A 1 93 ? -5.442 -2.555 -15.478 1.00 89.25 93 SER A O 1
ATOM 747 N N . VAL A 1 94 ? -5.151 -3.683 -13.559 1.00 90.94 94 VAL A N 1
ATOM 748 C CA . VAL A 1 94 ? -5.638 -2.621 -12.671 1.00 90.94 94 VAL A CA 1
ATOM 749 C C . VAL A 1 94 ? -4.472 -1.930 -11.982 1.00 90.94 94 VAL A C 1
ATOM 751 O O . VAL A 1 94 ? -3.433 -2.542 -11.742 1.00 90.94 94 VAL A O 1
ATOM 754 N N . LEU A 1 95 ? -4.615 -0.640 -11.678 1.00 94.19 95 LEU A N 1
ATOM 755 C CA . LEU A 1 95 ? -3.610 0.072 -10.892 1.00 94.19 95 LEU A CA 1
ATOM 756 C C . LEU A 1 95 ? -3.573 -0.530 -9.482 1.00 94.19 95 LEU A C 1
ATOM 758 O O . LEU A 1 95 ? -4.625 -0.713 -8.873 1.00 94.19 95 LEU A O 1
ATOM 762 N N . MET A 1 96 ? -2.379 -0.829 -8.971 1.00 94.62 96 MET A N 1
ATOM 763 C CA . MET A 1 96 ? -2.223 -1.295 -7.595 1.00 94.62 96 MET A CA 1
ATOM 764 C C . MET A 1 96 ? -2.796 -0.258 -6.623 1.00 94.62 96 MET A C 1
ATOM 766 O O . MET A 1 96 ? -2.555 0.937 -6.762 1.00 94.62 96 MET A O 1
ATOM 770 N N . GLU A 1 97 ? -3.517 -0.707 -5.604 1.00 94.50 97 GLU A N 1
ATOM 771 C CA . GLU A 1 97 ? -4.063 0.161 -4.566 1.00 94.50 97 GLU A CA 1
ATOM 772 C C . GLU A 1 97 ? -3.276 0.018 -3.263 1.00 94.50 97 GLU A C 1
ATOM 774 O O . GLU A 1 97 ? -2.815 -1.065 -2.895 1.00 94.50 97 GLU A O 1
ATOM 779 N N . GLN A 1 98 ? -3.141 1.122 -2.525 1.00 96.25 98 GLN A N 1
ATOM 780 C CA . GLN A 1 98 ? -2.589 1.091 -1.176 1.00 96.25 98 GLN A CA 1
ATOM 781 C C . GLN A 1 98 ? -3.680 1.287 -0.125 1.00 96.25 98 GLN A C 1
ATOM 783 O O . GLN A 1 98 ? -4.181 2.403 0.057 1.00 96.25 98 GLN A O 1
ATOM 788 N N . ASP A 1 99 ? -3.880 0.253 0.687 1.00 96.00 99 ASP A N 1
ATOM 789 C CA . ASP A 1 99 ? -4.677 0.316 1.906 1.00 96.00 99 ASP A CA 1
ATOM 790 C C . ASP A 1 99 ? -3.818 0.638 3.129 1.00 96.00 99 ASP A C 1
ATOM 792 O O . ASP A 1 99 ? -2.768 0.045 3.382 1.00 96.00 99 ASP A O 1
ATOM 796 N N . THR A 1 100 ? -4.286 1.567 3.955 1.00 95.69 100 THR A N 1
ATOM 797 C CA . THR A 1 100 ? -3.655 1.873 5.241 1.00 95.69 100 THR A CA 1
ATOM 798 C C . THR A 1 100 ? -4.205 0.988 6.358 1.00 95.69 100 THR A C 1
ATOM 800 O O . THR A 1 100 ? -5.217 0.303 6.216 1.00 95.69 100 THR A O 1
ATOM 803 N N . LEU A 1 101 ? -3.594 1.055 7.547 1.00 95.31 101 LEU A N 1
ATOM 804 C CA . LEU A 1 101 ? -4.164 0.404 8.734 1.00 95.31 101 LEU A CA 1
ATOM 805 C C . LEU A 1 101 ? -5.582 0.914 9.045 1.00 95.31 101 LEU A C 1
ATOM 807 O O . LEU A 1 101 ? -6.404 0.166 9.574 1.00 95.31 101 LEU A O 1
ATOM 811 N N . GLU A 1 102 ? -5.859 2.186 8.743 1.00 95.62 102 GLU A N 1
ATOM 812 C CA . GLU A 1 102 ? -7.186 2.782 8.914 1.00 95.62 102 GLU A CA 1
ATOM 813 C C . GLU A 1 102 ? -8.206 2.135 7.968 1.00 95.62 102 GLU A C 1
ATOM 815 O O . GLU A 1 102 ? -9.311 1.820 8.407 1.00 95.62 102 GLU A O 1
ATOM 820 N N . ASP A 1 103 ? -7.816 1.895 6.712 1.00 95.75 103 ASP A N 1
ATOM 821 C CA . ASP A 1 103 ? -8.648 1.242 5.694 1.00 95.75 103 ASP A CA 1
ATOM 822 C C . ASP A 1 103 ? -8.909 -0.216 6.067 1.00 95.75 103 ASP A C 1
ATOM 824 O O . ASP A 1 103 ? -10.065 -0.622 6.177 1.00 95.75 103 ASP A O 1
ATOM 828 N N . PHE A 1 104 ? -7.861 -0.959 6.434 1.00 95.19 104 PHE A N 1
ATOM 829 C CA . PHE A 1 104 ? -7.994 -2.323 6.944 1.00 95.19 104 PHE A CA 1
ATOM 830 C C . PHE A 1 104 ? -8.975 -2.401 8.124 1.00 95.19 104 PHE A C 1
ATOM 832 O O . PHE A 1 104 ? -9.909 -3.202 8.123 1.00 95.19 104 PHE A O 1
ATOM 839 N N . CYS A 1 105 ? -8.814 -1.536 9.132 1.00 96.69 105 CYS A N 1
ATOM 840 C CA . CYS A 1 105 ? -9.707 -1.527 10.292 1.00 96.69 105 CYS A CA 1
ATOM 841 C C . CYS A 1 105 ? -11.146 -1.153 9.909 1.00 96.69 105 CYS A C 1
ATOM 843 O O . CYS A 1 105 ? -12.096 -1.707 10.463 1.00 96.69 105 CYS A O 1
ATOM 845 N N . TYR A 1 106 ? -11.323 -0.227 8.967 1.00 96.56 106 TYR A N 1
ATOM 846 C CA . TYR A 1 106 ? -12.636 0.119 8.438 1.00 96.56 106 TYR A CA 1
ATOM 847 C C . TYR A 1 106 ? -13.292 -1.076 7.732 1.00 96.56 106 TYR A C 1
ATOM 849 O O . TYR A 1 106 ? -14.458 -1.370 8.005 1.00 96.56 106 TYR A O 1
ATOM 857 N N . PHE A 1 107 ? -12.556 -1.806 6.892 1.00 95.50 107 PHE A N 1
ATOM 858 C CA . PHE A 1 107 ? -13.081 -2.965 6.172 1.00 95.50 107 PHE A CA 1
ATOM 859 C C . PHE A 1 107 ? -13.429 -4.131 7.094 1.00 95.50 107 PHE A C 1
ATOM 861 O O . PHE A 1 107 ? -14.485 -4.731 6.908 1.00 95.50 107 PHE A O 1
ATOM 868 N N . VAL A 1 108 ? -12.618 -4.399 8.124 1.00 96.62 108 VAL A N 1
ATOM 869 C CA . VAL A 1 108 ? -12.912 -5.429 9.139 1.00 96.62 108 VAL A CA 1
ATOM 870 C C . VAL A 1 108 ? -14.236 -5.148 9.855 1.00 96.62 108 VAL A C 1
ATOM 872 O O . VAL A 1 108 ? -14.996 -6.076 10.119 1.00 96.62 108 VAL A O 1
ATOM 875 N N . ILE A 1 109 ? -14.533 -3.879 10.154 1.00 96.88 109 ILE A N 1
ATOM 876 C CA . ILE A 1 109 ? -15.816 -3.488 10.756 1.00 96.88 109 ILE A CA 1
ATOM 877 C C . ILE A 1 109 ? -16.946 -3.601 9.731 1.00 96.88 109 ILE A C 1
ATOM 879 O O . ILE A 1 109 ? -17.987 -4.176 10.033 1.00 96.88 109 ILE A O 1
ATOM 883 N N . SER A 1 110 ? -16.746 -3.045 8.535 1.00 96.00 110 SER A N 1
ATOM 884 C CA . SER A 1 110 ? -17.797 -2.912 7.516 1.00 96.00 110 SER A CA 1
ATOM 885 C C . SER A 1 110 ? -18.257 -4.257 6.954 1.00 96.00 110 SER A C 1
ATOM 887 O O . SER A 1 110 ? -19.414 -4.391 6.577 1.00 96.00 110 SER A O 1
ATOM 889 N N . HIS A 1 111 ? -17.372 -5.256 6.941 1.00 96.62 111 HIS A N 1
ATOM 890 C CA . HIS A 1 111 ? -17.679 -6.629 6.532 1.00 96.62 111 HIS A CA 1
ATOM 891 C C . HIS A 1 111 ? -18.004 -7.549 7.718 1.00 96.62 111 HIS A C 1
ATOM 893 O O . HIS A 1 111 ? -18.007 -8.766 7.560 1.00 96.62 111 HIS A O 1
ATOM 899 N N . GLU A 1 112 ? -18.233 -6.988 8.910 1.00 96.00 112 GLU A N 1
ATOM 900 C CA . GLU A 1 112 ? -18.609 -7.729 10.122 1.00 96.00 112 GLU A CA 1
ATOM 901 C C . GLU A 1 112 ? -17.619 -8.849 10.515 1.00 96.00 112 GLU A C 1
ATOM 903 O O . GLU A 1 112 ? -17.977 -9.807 11.198 1.00 96.00 112 GLU A O 1
ATOM 908 N N . ILE A 1 113 ? -16.342 -8.714 10.132 1.00 97.25 113 ILE A N 1
ATOM 909 C CA . ILE A 1 113 ? -15.284 -9.693 10.437 1.00 97.25 113 ILE A CA 1
ATOM 910 C C . ILE A 1 113 ? -14.979 -9.703 11.942 1.00 97.25 113 ILE A C 1
ATOM 912 O O . ILE A 1 113 ? -14.685 -10.750 12.521 1.00 97.25 113 ILE A O 1
ATOM 916 N N . ALA A 1 114 ? -15.034 -8.537 12.592 1.00 97.31 114 ALA A N 1
ATOM 917 C CA . ALA A 1 114 ? -14.848 -8.412 14.033 1.00 97.31 114 ALA A CA 1
ATOM 918 C C . ALA A 1 114 ? -15.669 -7.261 14.626 1.00 97.31 114 ALA A C 1
ATOM 920 O O . ALA A 1 114 ? -16.011 -6.289 13.953 1.00 97.31 114 ALA A O 1
ATOM 921 N N . GLU A 1 115 ? -15.935 -7.336 15.934 1.00 97.00 115 GLU A N 1
ATOM 922 C CA . GLU A 1 115 ? -16.679 -6.292 16.633 1.00 97.00 115 GLU A CA 1
ATOM 923 C C . GLU A 1 115 ? -15.990 -4.925 16.539 1.00 97.00 115 GLU A C 1
ATOM 925 O O . GLU A 1 115 ? -14.802 -4.777 16.854 1.00 97.00 115 GLU A O 1
ATOM 930 N N . ARG A 1 116 ? -16.785 -3.879 16.269 1.00 96.56 116 ARG A N 1
ATOM 931 C CA . ARG A 1 116 ? -16.341 -2.472 16.291 1.00 96.56 116 ARG A CA 1
ATOM 932 C C . ARG A 1 116 ? -15.549 -2.129 17.552 1.00 96.56 116 ARG A C 1
ATOM 934 O O . ARG A 1 116 ? -14.553 -1.411 17.483 1.00 96.56 116 ARG A O 1
ATOM 941 N N . SER A 1 117 ? -15.970 -2.645 18.707 1.00 96.88 117 SER A N 1
ATOM 942 C CA . SER A 1 117 ? -15.314 -2.395 19.994 1.00 96.88 117 SER A CA 1
ATOM 943 C C . SER A 1 117 ? -13.873 -2.930 20.032 1.00 96.88 117 SER A C 1
ATOM 945 O O . SER A 1 117 ? -12.982 -2.271 20.576 1.00 96.88 117 SER A O 1
ATOM 947 N N . MET A 1 118 ? -13.634 -4.093 19.420 1.00 97.75 118 MET A N 1
ATOM 948 C CA . MET A 1 118 ? -12.343 -4.770 19.365 1.00 97.75 118 MET A CA 1
ATOM 949 C C . MET A 1 118 ? -11.416 -4.097 18.358 1.00 97.75 118 MET A C 1
ATOM 951 O O . MET A 1 118 ? -10.298 -3.722 18.715 1.00 97.75 118 MET A O 1
ATOM 955 N N . VAL A 1 119 ? -11.907 -3.848 17.142 1.00 97.56 119 VAL A N 1
ATOM 956 C CA . VAL A 1 119 ? -11.131 -3.178 16.090 1.00 97.56 119 VAL A CA 1
ATOM 957 C C . VAL A 1 119 ? -10.724 -1.775 16.527 1.00 97.56 119 VAL A C 1
ATOM 959 O O . VAL A 1 119 ? -9.567 -1.383 16.390 1.00 97.56 119 VAL A O 1
ATOM 962 N N . ARG A 1 120 ? -11.636 -1.031 17.161 1.00 97.06 120 ARG A N 1
ATOM 963 C CA . ARG A 1 120 ? -11.330 0.293 17.710 1.00 97.06 120 ARG A CA 1
ATOM 964 C C . ARG A 1 120 ? -10.242 0.243 18.786 1.00 97.06 120 ARG A C 1
ATOM 966 O O . ARG A 1 120 ? -9.384 1.125 18.818 1.00 97.06 120 ARG A O 1
ATOM 973 N N . LYS A 1 121 ? -10.264 -0.757 19.679 1.00 97.56 121 LYS A N 1
ATOM 974 C CA . LYS A 1 121 ? -9.209 -0.949 20.695 1.00 97.56 121 LYS A CA 1
ATOM 975 C C . LYS A 1 121 ? -7.859 -1.239 20.038 1.00 97.56 121 LYS A C 1
ATOM 977 O O . LYS A 1 121 ? -6.875 -0.615 20.423 1.00 97.56 121 LYS A O 1
ATOM 982 N N . PHE A 1 122 ? -7.835 -2.125 19.045 1.00 97.56 122 PHE A N 1
ATOM 983 C CA . PHE A 1 122 ? -6.640 -2.446 18.264 1.00 97.56 122 PHE A CA 1
ATOM 984 C C . PHE A 1 122 ? -6.076 -1.209 17.553 1.00 97.56 122 PHE A C 1
ATOM 986 O O . PHE A 1 122 ? -4.925 -0.843 17.781 1.00 97.56 122 PHE A O 1
ATOM 993 N N . PHE A 1 123 ? -6.905 -0.491 16.790 1.00 97.31 123 PHE A N 1
ATOM 994 C CA . PHE A 1 123 ? -6.481 0.718 16.087 1.00 97.31 123 PHE A CA 1
ATOM 995 C C . PHE A 1 123 ? -5.952 1.780 17.056 1.00 97.31 123 PHE A C 1
ATOM 997 O O . PHE A 1 123 ? -4.886 2.350 16.836 1.00 97.31 123 PHE A O 1
ATOM 1004 N N . LYS A 1 124 ? -6.646 2.006 18.182 1.00 97.25 124 LYS A N 1
ATOM 1005 C CA . LYS A 1 124 ? -6.200 2.944 19.222 1.00 97.25 124 LYS A CA 1
ATOM 1006 C C . LYS A 1 124 ? -4.853 2.549 19.833 1.00 97.25 124 LYS A C 1
ATOM 1008 O O . LYS A 1 124 ? -4.092 3.441 20.192 1.00 97.25 124 LYS A O 1
ATOM 1013 N N . ALA A 1 125 ? -4.570 1.256 19.986 1.00 97.25 125 ALA A N 1
ATOM 1014 C CA . ALA A 1 125 ? -3.300 0.790 20.539 1.00 97.25 125 ALA A CA 1
ATOM 1015 C C . ALA A 1 125 ? -2.113 1.106 19.614 1.00 97.25 125 ALA A C 1
ATOM 1017 O O . ALA A 1 125 ? -1.024 1.382 20.107 1.00 97.25 125 ALA A O 1
ATOM 1018 N N . ILE A 1 126 ? -2.330 1.110 18.294 1.00 95.44 126 ILE A N 1
ATOM 1019 C CA . ILE A 1 126 ? -1.275 1.347 17.298 1.00 95.44 126 ILE A CA 1
ATOM 1020 C C . ILE A 1 126 ? -1.189 2.828 16.897 1.00 95.44 126 ILE A C 1
ATOM 1022 O O . ILE A 1 126 ? -0.096 3.380 16.793 1.00 95.44 126 ILE A O 1
ATOM 1026 N N . GLN A 1 127 ? -2.328 3.490 16.671 1.00 95.00 127 GLN A N 1
ATOM 1027 C CA . GLN A 1 127 ? -2.418 4.881 16.204 1.00 95.00 127 GLN A CA 1
ATOM 1028 C C . GLN A 1 127 ? -3.355 5.723 17.096 1.00 95.00 127 GLN A C 1
ATOM 1030 O O . GLN A 1 127 ? -4.374 6.246 16.625 1.00 95.00 127 GLN A O 1
ATOM 1035 N N . PRO A 1 128 ? -3.032 5.904 18.394 1.00 95.38 128 PRO A N 1
ATOM 1036 C CA . PRO A 1 128 ? -3.901 6.601 19.348 1.00 95.38 128 PRO A CA 1
ATOM 1037 C C . PRO A 1 128 ? -4.254 8.030 18.916 1.00 95.38 128 PRO A C 1
ATOM 1039 O O . PRO A 1 128 ? -5.374 8.483 19.135 1.00 95.38 128 PRO A O 1
ATOM 1042 N N . GLN A 1 129 ? -3.332 8.725 18.252 1.00 96.44 129 GLN A N 1
ATOM 1043 C CA . GLN A 1 129 ? -3.502 10.087 17.747 1.00 96.44 129 GLN A CA 1
ATOM 1044 C C . GLN A 1 129 ? -4.533 10.201 16.614 1.00 96.44 129 GLN A C 1
ATOM 1046 O O . GLN A 1 129 ? -5.093 11.275 16.404 1.00 96.44 129 GLN A O 1
ATOM 1051 N N . LYS A 1 130 ? -4.814 9.108 15.891 1.00 95.25 130 LYS A N 1
ATOM 1052 C CA . LYS A 1 130 ? -5.782 9.095 14.784 1.00 95.25 130 LYS A CA 1
ATOM 1053 C C . LYS A 1 130 ? -7.168 8.602 15.202 1.00 95.25 130 LYS A C 1
ATOM 1055 O O . LYS A 1 130 ? -8.084 8.635 14.384 1.00 95.25 130 LYS A O 1
ATOM 1060 N N . ILE A 1 131 ? -7.364 8.208 16.465 1.00 95.94 131 ILE A N 1
ATOM 1061 C CA . ILE A 1 131 ? -8.618 7.583 16.914 1.00 95.94 131 ILE A CA 1
ATOM 1062 C C . ILE A 1 131 ? -9.846 8.465 16.683 1.00 95.94 131 ILE A C 1
ATOM 1064 O O . ILE A 1 131 ? -10.879 7.966 16.264 1.00 95.94 131 ILE A O 1
ATOM 1068 N N . GLY A 1 132 ? -9.735 9.783 16.880 1.00 95.56 132 GLY A N 1
ATOM 1069 C CA . GLY A 1 132 ? -10.857 10.698 16.659 1.00 95.56 132 GLY A CA 1
ATOM 1070 C C . GLY A 1 132 ? -11.245 10.826 15.183 1.00 95.56 132 GLY A C 1
ATOM 1071 O O . GLY A 1 132 ? -12.420 10.996 14.873 1.00 95.56 132 GLY A O 1
ATOM 1072 N N . LYS A 1 133 ? -10.273 10.723 14.264 1.00 95.38 133 LYS A N 1
ATOM 1073 C CA . LYS A 1 133 ? -10.549 10.654 12.822 1.00 95.38 133 LYS A CA 1
ATOM 1074 C C . LYS A 1 133 ? -11.205 9.318 12.482 1.00 95.38 133 LYS A C 1
ATOM 1076 O O . LYS A 1 133 ? -12.232 9.317 11.815 1.00 95.38 133 LYS A O 1
ATOM 1081 N N . PHE A 1 134 ? -10.641 8.220 12.981 1.00 96.38 134 PHE A N 1
ATOM 1082 C CA . PHE A 1 134 ? -11.169 6.881 12.745 1.00 96.38 134 PHE A CA 1
ATOM 1083 C C . PHE A 1 134 ? -12.604 6.733 13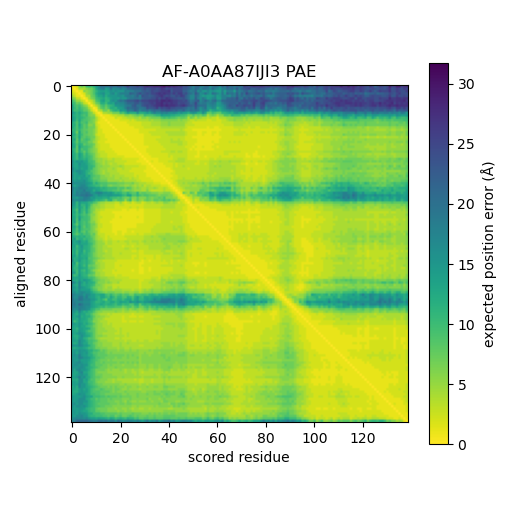.263 1.00 96.38 134 PHE A C 1
ATOM 1085 O O . PHE A 1 134 ? -13.467 6.295 12.516 1.00 96.38 134 PHE A O 1
ATOM 1092 N N . ASP A 1 135 ? -12.895 7.208 14.479 1.00 95.75 135 ASP A N 1
ATOM 1093 C CA . ASP A 1 135 ? -1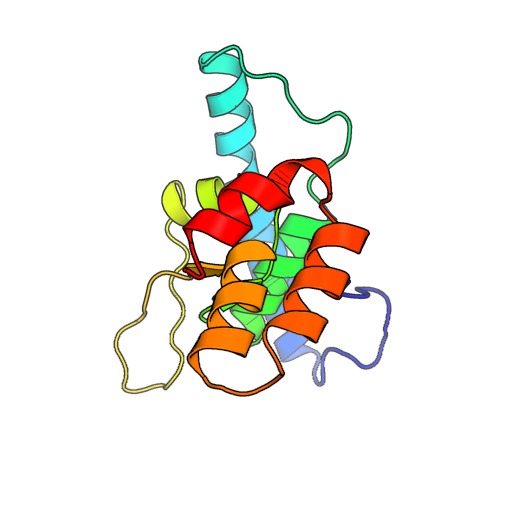4.234 7.174 15.079 1.00 95.75 135 ASP A CA 1
ATOM 1094 C C . ASP A 1 135 ? -15.286 7.867 14.205 1.00 95.75 135 ASP A C 1
ATOM 1096 O O . ASP A 1 135 ? -16.395 7.355 14.074 1.00 95.75 135 ASP A O 1
ATOM 1100 N N . ARG A 1 136 ? -14.935 8.990 13.564 1.00 95.69 136 ARG A N 1
ATOM 1101 C CA . ARG A 1 136 ? -15.823 9.686 12.618 1.00 95.69 136 ARG A CA 1
ATOM 1102 C C . ARG A 1 136 ? -16.083 8.890 11.341 1.00 95.69 136 ARG A C 1
ATOM 1104 O O . ARG A 1 136 ? -17.144 9.051 10.761 1.00 95.69 136 ARG A O 1
ATOM 1111 N N . ARG A 1 137 ? -15.126 8.072 10.900 1.00 93.75 137 ARG A N 1
ATOM 1112 C CA . ARG A 1 137 ? -15.231 7.259 9.678 1.00 93.75 137 ARG A CA 1
ATOM 1113 C C . ARG A 1 137 ? -16.103 6.016 9.869 1.00 93.75 137 ARG A C 1
ATOM 1115 O O . ARG A 1 137 ? -16.722 5.562 8.919 1.00 93.75 137 ARG A O 1
ATOM 1122 N N . ILE A 1 138 ? -16.131 5.461 11.080 1.00 91.25 138 ILE A N 1
ATOM 1123 C CA . ILE A 1 138 ? -16.862 4.224 11.416 1.00 91.25 138 ILE A CA 1
ATOM 1124 C C . ILE A 1 138 ? -18.225 4.481 12.084 1.00 91.25 138 ILE A C 1
ATOM 1126 O O . ILE A 1 138 ? -18.800 3.560 12.668 1.00 91.25 138 ILE A O 1
ATOM 1130 N N . THR A 1 139 ? -18.672 5.739 12.125 1.00 80.25 139 THR A N 1
ATOM 1131 C CA . THR A 1 139 ? -19.976 6.146 12.673 1.00 80.25 139 THR A CA 1
ATOM 1132 C C . THR A 1 139 ? -20.982 6.242 11.549 1.00 80.25 139 THR A C 1
ATOM 1134 O O . THR A 1 139 ? -22.091 5.712 11.764 1.00 80.25 139 THR A O 1
#

Foldseek 3Di:
DDDPPPPVPQPDPVLVVQLVVQLVVLVVLLVVVVVVCVVVVHDDDPDDCNVLSSQRSVCQSQLPLEDEAPDCSNVVSCVVVPDWGDNDPPDDTDRRYYHYLLNVLLCCVVVVVDDPVVSLVVCCVVCVVCSVVSVVVND

Solvent-accessible surface area (backbone atoms only — not comparable to full-atom values): 8184 Å² total; per-residue (Å²): 128,91,65,93,79,53,89,78,77,57,95,41,72,69,56,43,54,52,36,54,52,36,37,51,54,35,53,60,46,50,52,60,51,55,55,50,32,55,76,71,72,46,84,76,74,94,64,80,64,59,68,56,30,51,50,51,17,49,28,62,69,67,32,42,48,64,45,84,48,80,57,63,65,59,49,50,34,36,67,78,48,73,42,65,28,52,76,47,98,90,50,79,63,39,71,47,43,71,36,33,67,69,51,52,50,48,49,37,39,76,69,65,74,46,57,62,72,56,48,50,51,53,46,35,74,77,42,56,91,48,37,72,60,51,54,66,74,78,106

Nearest PDB structures (foldseek):
  6ncr-assembly3_B  TM=4.383E-01  e=8.564E+00  Chlamydia trachomatis D/UW-3/CX

Radius of gyration: 17.28 Å; Cα contacts (8 Å, |Δi|>4): 129; chains: 1; bounding box: 37×43×40 Å

Secondary structure (DSSP, 8-state):
---TT-TTSSSSHHHHHHHHHHHHHHHHHHHHHHHHHHHTTPPPPSS-THHHHHHHHHHHHTT-SEEE-S-HHHHHHHHHTT-EE-SSTTSPPEE-EEE-HHHHHHHHHHTTSS-HHHHHHHHHHH-GGGHHHHHHH--

=== Feature glossary ===
Key to the feature types in this record:

Secondary structure (8-state, DSSP). Secondary structure is the local, repeating backbone conformation. DSSP classifies it into eight states by reading the hydrogen-bond network: three helix types (H, G, I), two β types (E, B), two non-regular types (T, S), and unstructured coil (-).

Backbone torsions (φ/ψ). Backbone dihedral angles. Every residue except chain termini has a φ (preceding-C → N → Cα → C) and a ψ (N → Cα → C → next-N). They are reported in degrees following the IUPAC sign convention. Secondary structure is essentially a statement about which (φ, ψ) basin each residue occupies.

Predicted aligned error. Predicted Aligned Error (PAE) is an AlphaFold confidence matrix: entry (i, j) is the expected error in the position of residue j, in ångströms, when the prediction is superimposed on the true structure at residue i. Low PAE within a block of residues means that block is internally rigid and well-predicted; high PAE between two blocks means their relative placement is uncertain even if each block individually is confident.

B-factor. B-factor (Debye–Waller factor) reflects atomic displacement in the crystal lattice. It is an experimental observable (units Å²), not a prediction; low values mean the atom is pinned down, high values mean it moves or is heterogeneous across the crystal.

Secondary structure (3-state, P-SEA). Three-state secondary structure (P-SEA) collapses the eight DSSP classes into helix (a), strand (b), and coil (c). P-SEA assigns these from Cα geometry alone — distances and angles — without requiring backbone oxygens, so it works on any Cα trace.

Sequence. Primary structure: the covalent order of the twenty standard amino acids along the backbone. Two proteins with the same sequence will (almost always) fold to the same structure; two with 30% identity often share a fold but not the details.

pLDDT. pLDDT is the predicted lDDT-Cα score: AlphaFold's confidence that the local environment of each residue (all inter-atomic distances within 15 Å) is correctly placed. It is a per-residue number between 0 and 100, with higher meaning more reliable.

InterPro / GO / CATH / organism. Functional annotations link the protein to curated databases. InterPro entries identify conserved domains and families by matching the sequence against member-database signatures (Pfam, PROSITE, CDD, …). Gene Ontology (GO) terms describe molecular function, biological process, and cellular component in a controlled vocabulary. CATH places the structure in a hierarchical fold classification (Class/Architecture/Topolog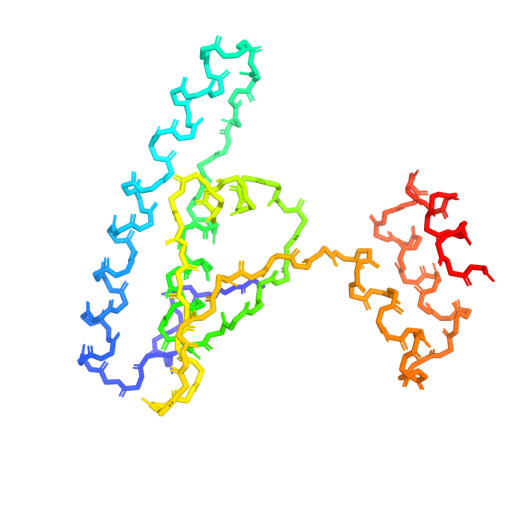y/Homologous-superfamily). The organism is the source species.

Contact-map, Ramachandran, and PAE plots. Three diagnostic plots accompany the record. The Cα contact map visualizes the tertiary structure as a 2D adjacency matrix (8 Å cutoff, sequence-local contacts suppressed). The Ramachandran plot shows the distribution of backbone (φ, ψ) torsions, with points in the α and β basins reflecting secondary structure content. The PAE plot shows AlphaFold's inter-residue confidence as a color matrix.

mmCIF coordinates. The mmCIF table is the protein's shape written out atom by atom. For each backbone N, Cα, C, and carbonyl O, it records an (x, y, z) coordinate triple in Å plus the residue type, chain letter, and residue number.

Radius of gyration, Cα contacts, bounding box. Three whole-structure scalars: the radius of gyration (RMS distance of Cα from centroid, in Å), the count of Cα–Cα contacts (pairs closer than 8 Å and separated by more than four residues in sequence — i.e. tertiary, not local, con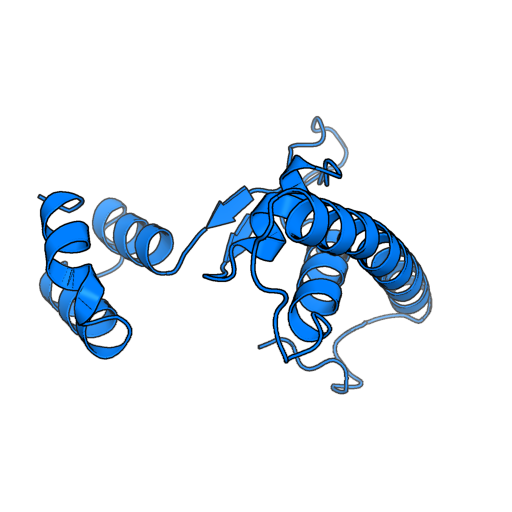tacts), and the bounding-box dimensions. Together they distinguish compact globular folds from extended fibres or disordered chains.

Foldseek 3Di. The Foldseek 3Di string encodes local tertiary geometry as a 20-letter alphabet — one character per residue — derived from the relative positions of nearby Cα atoms. Unlike the amino-acid sequence, 3Di is a direct function of the 3D structure, so two proteins with the same fold have similar 3Di strings even at low sequence identity.

Rendered structure images. Six rendered views show the 3D structure from the faces of a cube — i.e. along ±x, ±y, ±z. Rendering representation is drawn randomly per protein from cartoon (secondary-structure ribbons), sticks (backbone bonds), or molecular surface; coloring is either N→C rainbow (blue at the N-terminus through red at the C-terminus) or one color per chain.

Nearest PDB structures. The Foldseek neighbor list gives the closest experimentally determined structures in the PDB, ranked by structural alignment. TM-score near 1 means near-identical fold; near 0.3 means only rough topology match. This is how one finds what a novel AlphaFold prediction most resembles in the solved-structure universe.

Solvent-accessible surface area. SASA measures how much of the protein is reachable by solvent. It is computed by rolling a water-sized probe over the atomic surface and summing the exposed area (Å²). Per-residue SASA distinguishes core (buried, low SASA) from surface (exposed, high SASA) residues; total SASA is a whole-molecule size measure.